Protein AF-A0AAU8BPB1-F1 (afdb_monomer)

Sequence (96 aa):
MRLEHVIEIIEHTDSDLFADAIEQFNAQGIVTDGQLPFLDVVYQSAPEALCQRLASAGFKGRPQVTSGILFNGFVIYNAEMFDEERALHFAAEEIK

Secondary structure (DSSP, 8-state):
--HHHHHHHHHHS-HHHHHHHHHHHHHHSEEETTT-GGGHHHHHH-HHHHHHHHHHHT--S-EEEEEETTTTEEEEEETTT--HHHHHHHHHHHT-

Radius of gyration: 12.48 Å; Cα contacts (8 Å, |Δi|>4): 107; chains: 1; bounding box: 34×22×29 Å

Organism: NCBI:txid3016528

Foldseek 3Di:
DDPVVLVVVVVVPPPPLLVVQLVCCQVPQKDWCVSVVSCQVVLVPPQPVVQVVSCVVRRPAGWGKDAAPLPRTIMTGHPVVDDPVRRNVVVNVVVD

Solvent-accessible surface area (backbone atoms only — not comparable to full-atom values): 5581 Å² total; per-residue (Å²): 136,60,71,71,62,61,52,55,47,58,80,72,52,58,66,63,48,56,48,51,48,33,51,44,27,61,73,71,35,45,44,48,37,88,64,44,65,89,40,57,68,45,60,76,73,39,44,70,64,47,32,55,46,42,47,75,73,60,37,64,83,43,57,39,72,50,71,36,85,89,70,75,48,43,35,43,30,17,59,83,81,39,54,71,72,56,44,47,51,52,55,58,60,76,75,109

Mean predicted aligned error: 7.7 Å

Nearest PDB structures (foldseek):
  7kld-assembly1_B  TM=2.922E-01  e=5.167E-01  Staphylococcus aureus
  7kld-assembly1_A-2  TM=2.958E-01  e=7.230E-01  Staphylococcus aureus
  7jvs-assembly1_D  TM=2.717E-01  e=2.423E+00  Staphylococcus aureus
  7bzg-assembly3_J  TM=3.224E-01  e=8.119E+00  Bacillus subtilis subsp. subtilis str. 168

Structure (mmCIF, N/CA/C/O backbone):
data_AF-A0AAU8BPB1-F1
#
_entry.id   AF-A0AAU8BPB1-F1
#
loop_
_atom_site.group_PDB
_atom_site.id
_atom_site.type_symbol
_atom_site.label_atom_id
_atom_site.label_alt_id
_atom_site.label_comp_id
_atom_site.label_asym_id
_atom_site.label_entity_id
_atom_site.label_seq_id
_atom_site.pdbx_PDB_ins_code
_atom_site.Cartn_x
_atom_site.Cartn_y
_atom_site.Cartn_z
_atom_site.occupa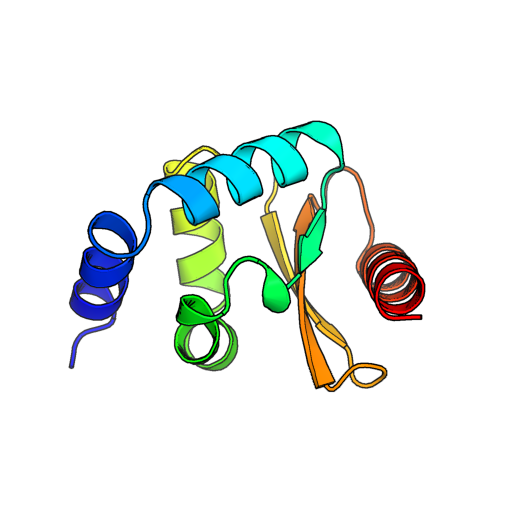ncy
_atom_site.B_iso_or_equiv
_atom_site.auth_seq_id
_atom_site.auth_comp_id
_atom_site.auth_asym_id
_atom_site.auth_atom_id
_atom_site.pdbx_PDB_model_num
ATOM 1 N N . MET A 1 1 ? -24.723 2.386 1.196 1.00 46.22 1 MET A N 1
ATOM 2 C CA . MET A 1 1 ? -23.585 1.667 1.803 1.00 46.22 1 MET A CA 1
ATOM 3 C C . MET A 1 1 ? -22.480 2.695 1.988 1.00 46.22 1 MET A C 1
ATOM 5 O O . MET A 1 1 ? -22.052 3.255 0.989 1.00 46.22 1 MET A O 1
ATOM 9 N N . ARG A 1 2 ? -22.139 3.078 3.226 1.00 48.53 2 ARG A N 1
ATOM 10 C CA . ARG A 1 2 ? -21.074 4.064 3.478 1.00 48.53 2 ARG A CA 1
ATOM 11 C C . ARG A 1 2 ? -19.723 3.361 3.408 1.00 48.53 2 ARG A C 1
ATOM 13 O O . ARG A 1 2 ? -19.598 2.262 3.936 1.00 48.53 2 ARG A O 1
ATOM 20 N N . LEU A 1 3 ? -18.741 4.013 2.791 1.00 52.22 3 LEU A N 1
ATOM 21 C CA . LEU A 1 3 ? -17.355 3.545 2.677 1.00 52.22 3 LEU A CA 1
ATOM 22 C C . LEU A 1 3 ? -16.770 3.111 4.040 1.00 52.22 3 LEU A C 1
ATOM 24 O O . LEU A 1 3 ? -16.009 2.158 4.117 1.00 52.22 3 LEU A O 1
ATOM 28 N N . GLU A 1 4 ? -17.217 3.762 5.118 1.00 47.22 4 GLU A N 1
ATOM 29 C CA . GLU A 1 4 ? -16.877 3.457 6.515 1.00 47.22 4 GLU A CA 1
ATOM 30 C C . GLU A 1 4 ? -17.185 1.998 6.912 1.00 47.22 4 GLU A C 1
ATOM 32 O O . GLU A 1 4 ? -16.374 1.376 7.586 1.00 47.22 4 GLU A O 1
ATOM 37 N N . HIS A 1 5 ? -18.287 1.413 6.424 1.00 47.09 5 HIS A N 1
ATOM 38 C CA . HIS A 1 5 ? -18.646 0.010 6.693 1.00 47.09 5 HIS A CA 1
ATOM 39 C C . HIS A 1 5 ? -17.840 -0.992 5.857 1.00 47.09 5 HIS A C 1
ATOM 41 O O . HIS A 1 5 ? -17.691 -2.136 6.264 1.00 47.09 5 HIS A O 1
ATOM 47 N N . VAL A 1 6 ? -17.331 -0.596 4.685 1.00 52.25 6 VAL A N 1
ATOM 48 C CA . VAL A 1 6 ? -16.445 -1.467 3.888 1.00 52.25 6 VAL A CA 1
ATOM 49 C C . VAL A 1 6 ? -15.071 -1.562 4.555 1.00 52.25 6 VAL A C 1
ATOM 51 O O . VAL A 1 6 ? -14.412 -2.589 4.471 1.00 52.25 6 VAL A O 1
ATOM 54 N N . ILE A 1 7 ? -14.670 -0.517 5.282 1.00 52.16 7 ILE A N 1
ATOM 55 C CA . ILE A 1 7 ? -13.407 -0.486 6.019 1.00 52.16 7 ILE A CA 1
ATOM 56 C C . ILE A 1 7 ? -13.477 -1.322 7.308 1.00 52.16 7 ILE A C 1
ATOM 58 O O . ILE A 1 7 ? -12.501 -1.987 7.630 1.00 52.16 7 ILE A O 1
ATOM 62 N N . GLU A 1 8 ? -14.618 -1.382 8.002 1.00 47.53 8 GLU A N 1
ATOM 63 C CA . GLU A 1 8 ? -14.801 -2.310 9.140 1.00 47.53 8 GLU A CA 1
ATOM 64 C C . GLU A 1 8 ? -14.662 -3.789 8.733 1.00 47.53 8 GLU A C 1
ATOM 66 O O . GLU A 1 8 ? -14.244 -4.621 9.535 1.00 4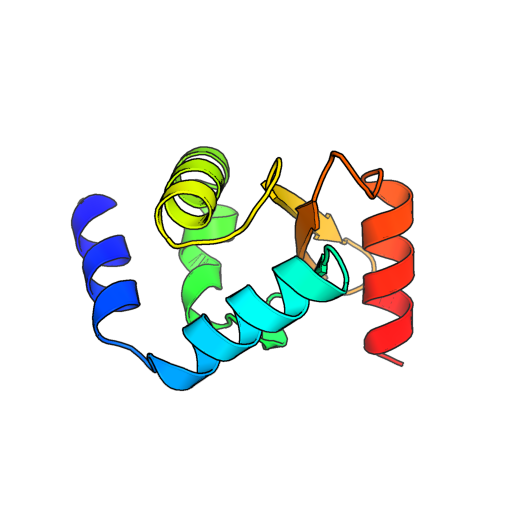7.53 8 GLU A O 1
ATOM 71 N N . ILE A 1 9 ? -14.949 -4.127 7.470 1.00 52.41 9 ILE A N 1
ATOM 72 C CA . ILE A 1 9 ? -14.732 -5.482 6.942 1.00 52.41 9 ILE A CA 1
ATOM 73 C C . ILE A 1 9 ? -13.228 -5.803 6.861 1.00 52.41 9 ILE A C 1
ATOM 75 O O . ILE A 1 9 ? -12.857 -6.957 7.058 1.00 52.41 9 ILE A O 1
ATOM 79 N N . ILE A 1 10 ? -12.356 -4.805 6.661 1.00 53.66 10 ILE A N 1
ATOM 80 C CA . ILE A 1 10 ? -10.891 -4.984 6.649 1.00 53.66 10 ILE A CA 1
ATOM 81 C C . ILE A 1 10 ? -10.379 -5.380 8.042 1.00 53.66 10 ILE A C 1
ATOM 83 O O . ILE A 1 10 ? -9.496 -6.220 8.148 1.00 53.66 10 ILE A O 1
ATOM 87 N N . GLU A 1 11 ? -10.964 -4.841 9.117 1.00 50.84 11 GLU A N 1
ATOM 88 C CA . GLU A 1 11 ? -10.572 -5.185 10.497 1.00 50.84 11 GLU A CA 1
ATOM 89 C C . GLU A 1 11 ? -11.014 -6.602 10.920 1.00 50.84 11 GLU A C 1
ATOM 91 O O . GLU A 1 11 ? -10.527 -7.128 11.920 1.00 50.84 11 GLU A O 1
ATOM 96 N N . HIS A 1 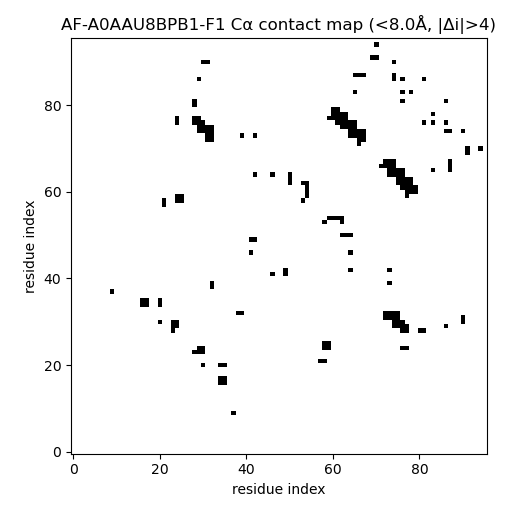12 ? -11.903 -7.248 10.155 1.00 51.19 12 HIS A N 1
ATOM 97 C CA . HIS A 1 12 ? -12.455 -8.571 10.471 1.00 51.19 12 HIS A CA 1
ATOM 98 C C . HIS A 1 12 ? -12.157 -9.670 9.444 1.00 51.19 12 HIS A C 1
ATOM 100 O O . HIS A 1 12 ? -12.483 -10.831 9.701 1.00 51.19 12 HIS A O 1
ATOM 106 N N . THR A 1 13 ? -11.546 -9.339 8.306 1.00 53.16 13 THR A N 1
ATOM 107 C CA . THR A 1 13 ? -11.268 -10.299 7.230 1.00 53.16 13 THR A CA 1
ATOM 108 C C . THR A 1 13 ? -9.766 -10.534 7.148 1.00 53.16 13 THR A C 1
ATOM 110 O O . THR A 1 13 ? -9.025 -9.636 6.770 1.00 53.16 13 THR A O 1
ATOM 113 N N . ASP A 1 14 ? -9.338 -11.737 7.539 1.00 58.88 14 ASP A N 1
ATOM 114 C CA . ASP A 1 14 ? -7.962 -12.241 7.430 1.00 58.88 14 ASP A CA 1
ATOM 115 C C . ASP A 1 14 ? -6.877 -11.284 7.958 1.00 58.88 14 ASP A C 1
ATOM 117 O O . ASP A 1 14 ? -6.036 -10.752 7.231 1.00 58.88 14 ASP A O 1
ATOM 121 N N . SER A 1 15 ? -6.880 -11.103 9.282 1.00 63.06 15 SER A N 1
ATOM 122 C CA . SER A 1 15 ? -5.877 -10.310 10.004 1.00 63.06 15 SER A CA 1
ATOM 123 C C . SER A 1 15 ? -4.433 -10.753 9.720 1.00 63.06 15 SER A C 1
ATOM 125 O O . SER A 1 15 ? -3.526 -9.935 9.860 1.00 63.06 15 SER A O 1
ATOM 127 N N . ASP A 1 16 ? -4.220 -12.009 9.318 1.00 72.44 16 ASP A N 1
ATOM 128 C CA . ASP A 1 16 ? -2.910 -12.552 8.953 1.00 72.44 16 ASP A CA 1
ATOM 129 C C . ASP A 1 16 ? -2.431 -12.049 7.581 1.00 72.44 16 ASP A C 1
ATOM 131 O O . ASP A 1 16 ? -1.306 -11.570 7.478 1.00 72.44 16 ASP A O 1
ATOM 135 N N . LEU A 1 17 ? -3.283 -12.061 6.545 1.00 75.81 17 LEU A N 1
ATOM 136 C CA . LEU A 1 17 ? -2.925 -11.542 5.212 1.00 75.81 17 LEU A CA 1
ATOM 137 C C . LEU A 1 17 ? -2.660 -10.037 5.247 1.00 75.81 17 LEU A C 1
ATOM 139 O O . LEU A 1 17 ? -1.740 -9.538 4.602 1.00 75.81 17 LEU A O 1
ATOM 143 N N . PHE A 1 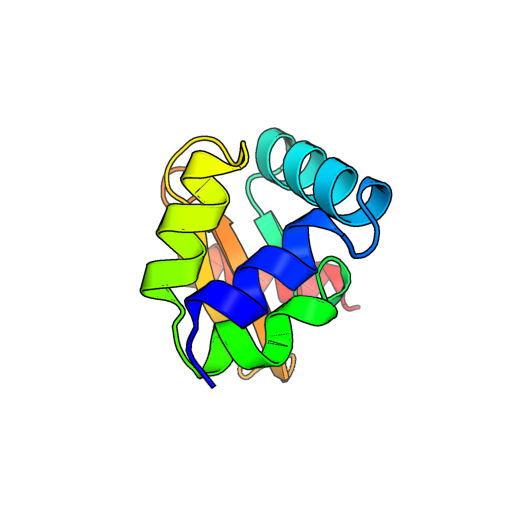18 ? -3.461 -9.304 6.019 1.00 78.19 18 PHE A N 1
ATOM 144 C CA . PHE A 1 18 ? -3.275 -7.867 6.156 1.00 78.19 18 PHE A CA 1
ATOM 145 C C . PHE A 1 18 ? -1.994 -7.524 6.932 1.00 78.19 18 PHE A C 1
ATOM 147 O O . PHE A 1 18 ? -1.288 -6.586 6.559 1.00 78.19 18 PHE A O 1
ATOM 154 N N . ALA A 1 19 ? -1.662 -8.292 7.975 1.00 82.44 19 ALA A N 1
ATOM 155 C CA . ALA A 1 19 ? -0.402 -8.139 8.699 1.00 82.44 19 ALA A CA 1
ATOM 156 C C . ALA A 1 19 ? 0.812 -8.467 7.814 1.00 82.44 19 ALA A C 1
ATOM 158 O O . ALA A 1 19 ? 1.764 -7.687 7.790 1.00 82.44 19 ALA A O 1
ATOM 159 N N . ASP A 1 20 ? 0.745 -9.550 7.036 1.00 84.12 20 ASP A N 1
ATOM 160 C CA . ASP A 1 20 ? 1.803 -9.949 6.099 1.00 84.12 20 ASP A CA 1
ATOM 161 C C . ASP A 1 20 ? 2.026 -8.872 5.023 1.00 84.12 20 ASP A C 1
ATOM 163 O O . ASP A 1 20 ? 3.155 -8.434 4.799 1.00 84.12 20 ASP A O 1
ATOM 167 N N . ALA A 1 21 ? 0.942 -8.314 4.470 1.00 85.81 21 ALA A N 1
ATOM 168 C CA . ALA A 1 21 ? 1.009 -7.200 3.526 1.00 85.81 21 ALA A CA 1
ATOM 169 C C . ALA A 1 21 ? 1.639 -5.934 4.141 1.00 85.81 21 ALA A C 1
ATOM 171 O O . ALA A 1 21 ? 2.387 -5.227 3.462 1.00 85.81 21 ALA A O 1
ATOM 172 N N . ILE A 1 22 ? 1.377 -5.640 5.424 1.00 87.56 22 ILE A N 1
ATOM 173 C CA . ILE A 1 22 ? 2.034 -4.536 6.147 1.00 87.56 22 ILE A CA 1
ATOM 174 C C . ILE A 1 22 ? 3.536 -4.802 6.283 1.00 87.56 22 ILE A C 1
ATOM 176 O O . ILE A 1 22 ? 4.342 -3.893 6.058 1.00 87.56 22 ILE A O 1
ATOM 180 N N . GLU A 1 23 ? 3.932 -6.012 6.680 1.00 88.19 23 GLU A N 1
ATOM 181 C CA . GLU A 1 23 ? 5.343 -6.377 6.831 1.00 88.19 23 GLU A CA 1
ATOM 182 C C . GLU A 1 23 ? 6.077 -6.330 5.491 1.00 88.19 23 GLU A C 1
ATOM 184 O O . GLU A 1 23 ? 7.132 -5.694 5.398 1.00 88.19 23 GLU A O 1
ATOM 189 N N . GLN A 1 24 ? 5.492 -6.902 4.437 1.00 87.94 24 GLN A N 1
ATOM 190 C CA . GLN A 1 24 ? 6.053 -6.872 3.091 1.00 87.94 24 GLN A CA 1
ATOM 191 C C . GLN A 1 24 ? 6.159 -5.447 2.559 1.00 87.94 24 GLN A C 1
ATOM 193 O O . GLN A 1 24 ? 7.225 -5.055 2.083 1.00 87.94 24 GLN A O 1
ATOM 198 N N . PHE A 1 25 ? 5.114 -4.633 2.704 1.00 90.38 25 PHE A N 1
ATOM 199 C CA . PHE A 1 25 ? 5.174 -3.235 2.296 1.00 90.38 25 PHE A CA 1
ATOM 200 C C . PHE A 1 25 ? 6.243 -2.462 3.073 1.00 90.38 25 PHE A C 1
ATOM 202 O O . PHE A 1 25 ? 6.982 -1.671 2.495 1.00 90.38 25 PHE A O 1
ATOM 209 N N . ASN A 1 26 ? 6.377 -2.695 4.377 1.00 88.94 26 ASN A N 1
ATOM 210 C CA . ASN A 1 26 ? 7.392 -2.023 5.186 1.00 88.94 26 ASN A CA 1
ATOM 211 C C . ASN A 1 26 ? 8.821 -2.498 4.874 1.00 88.94 26 ASN A C 1
ATOM 213 O O . ASN A 1 26 ? 9.767 -1.739 5.092 1.00 88.94 26 ASN A O 1
ATOM 217 N N . ALA A 1 27 ? 8.987 -3.729 4.387 1.00 88.88 27 ALA A N 1
ATOM 218 C CA . ALA A 1 27 ? 10.281 -4.297 4.021 1.00 88.88 27 ALA A CA 1
ATOM 219 C C . ALA A 1 27 ? 10.699 -3.954 2.582 1.00 88.88 27 ALA A C 1
ATOM 221 O O . ALA A 1 27 ? 11.854 -3.601 2.342 1.00 88.88 27 ALA A O 1
ATOM 222 N N . GLN A 1 28 ? 9.772 -4.069 1.631 1.00 88.19 28 GLN A N 1
ATOM 223 C CA . GLN A 1 28 ? 10.022 -3.962 0.191 1.00 88.19 28 GLN A CA 1
ATOM 224 C C . GLN A 1 28 ? 9.505 -2.658 -0.418 1.00 88.19 28 GLN A C 1
ATOM 226 O O . GLN A 1 28 ? 9.932 -2.297 -1.508 1.00 88.19 28 GLN A O 1
ATOM 231 N N . GLY A 1 29 ? 8.604 -1.945 0.261 1.00 88.50 29 GLY A N 1
ATOM 232 C CA . GLY A 1 29 ? 7.993 -0.704 -0.221 1.00 88.50 29 GLY A CA 1
ATOM 233 C C . GLY A 1 29 ? 6.894 -0.898 -1.266 1.00 88.50 29 GLY A C 1
ATOM 234 O O . GLY A 1 29 ? 6.474 0.093 -1.862 1.00 88.50 29 GLY A O 1
ATOM 235 N N . ILE A 1 30 ? 6.439 -2.130 -1.518 1.00 88.62 30 ILE A N 1
ATOM 236 C CA . ILE A 1 30 ? 5.442 -2.444 -2.546 1.00 88.62 30 ILE A CA 1
ATOM 237 C C . ILE A 1 30 ? 4.599 -3.668 -2.170 1.00 88.62 30 ILE A C 1
ATOM 239 O O . ILE A 1 30 ? 5.086 -4.583 -1.510 1.00 88.62 30 ILE A O 1
ATOM 243 N N . VAL A 1 31 ? 3.331 -3.661 -2.580 1.00 88.94 31 VAL A N 1
ATOM 244 C CA . VAL A 1 31 ? 2.384 -4.773 -2.451 1.00 88.94 31 VAL A CA 1
ATOM 245 C C . VAL A 1 31 ? 1.402 -4.753 -3.626 1.00 88.94 31 VAL A C 1
ATOM 247 O O . VAL A 1 31 ? 1.066 -3.685 -4.144 1.00 88.94 31 VAL A O 1
ATOM 250 N N . THR A 1 32 ? 0.921 -5.920 -4.046 1.00 86.00 32 THR A N 1
ATOM 251 C CA . THR A 1 32 ? -0.042 -6.068 -5.150 1.00 86.00 32 THR A CA 1
ATOM 252 C C . THR A 1 32 ? -1.434 -6.439 -4.634 1.00 86.00 32 THR A C 1
ATOM 254 O O . THR A 1 32 ? -1.586 -6.926 -3.510 1.00 86.00 32 THR A O 1
ATOM 257 N N . ASP A 1 33 ? -2.468 -6.238 -5.455 1.00 79.56 33 ASP A N 1
ATOM 258 C CA . ASP A 1 33 ? -3.850 -6.607 -5.122 1.00 79.56 33 ASP A CA 1
ATOM 259 C C . ASP A 1 33 ? -4.026 -8.106 -4.836 1.00 79.56 33 ASP A C 1
ATOM 261 O O . ASP A 1 33 ? -4.914 -8.476 -4.075 1.00 79.56 33 ASP A O 1
ATOM 265 N N . GLY A 1 34 ? -3.132 -8.964 -5.339 1.00 76.75 34 GLY A N 1
ATOM 266 C CA . GLY A 1 34 ? -3.134 -10.395 -5.031 1.00 76.75 34 GLY A CA 1
ATOM 267 C C . GLY A 1 34 ? -2.934 -10.707 -3.544 1.00 76.75 34 GLY A C 1
ATOM 268 O O . GLY A 1 34 ? -3.429 -11.726 -3.065 1.00 76.75 34 GLY A O 1
ATOM 269 N N . GLN A 1 35 ? -2.262 -9.826 -2.798 1.00 76.56 35 GLN A N 1
ATOM 270 C CA . GLN A 1 35 ? -2.113 -9.955 -1.343 1.00 76.56 35 GLN A CA 1
ATOM 271 C C . GLN A 1 35 ? -3.270 -9.329 -0.564 1.00 76.56 35 GLN A C 1
ATOM 273 O O . GLN A 1 35 ? -3.514 -9.677 0.589 1.00 76.56 35 GLN A O 1
ATOM 278 N N . LEU A 1 36 ? -4.011 -8.423 -1.203 1.00 79.06 36 LEU A N 1
ATOM 279 C CA . LEU A 1 36 ? -5.136 -7.703 -0.617 1.00 79.06 36 LEU A CA 1
ATOM 280 C C . LEU A 1 36 ? -6.377 -7.785 -1.527 1.00 79.06 36 LEU A C 1
ATOM 282 O O . LEU A 1 36 ? -6.960 -6.754 -1.878 1.00 79.06 36 LEU A O 1
ATOM 286 N N . PRO A 1 37 ? -6.837 -9.000 -1.895 1.00 75.31 37 PRO A N 1
ATOM 287 C CA . PRO A 1 37 ? -7.882 -9.174 -2.909 1.00 75.31 37 PRO A CA 1
ATOM 288 C C . PRO A 1 37 ? -9.243 -8.628 -2.455 1.00 75.31 37 PRO A C 1
ATOM 290 O O . PRO A 1 37 ? -10.119 -8.331 -3.264 1.00 75.31 37 PRO A O 1
ATOM 293 N N . PHE A 1 38 ? -9.430 -8.450 -1.146 1.00 73.94 38 PHE A N 1
ATOM 294 C CA . PHE A 1 38 ? -10.632 -7.867 -0.550 1.00 73.94 38 PHE A CA 1
ATOM 295 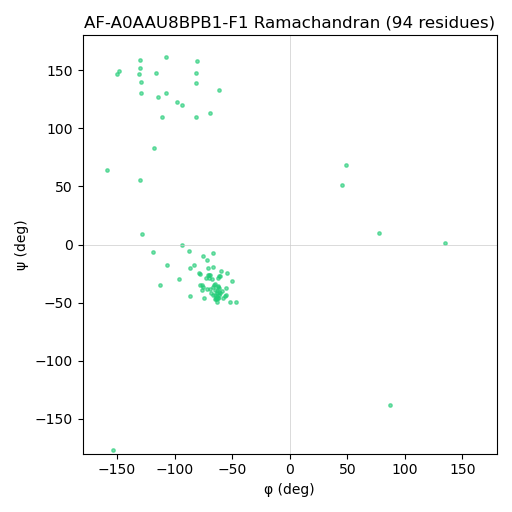C C . PHE A 1 38 ? -10.723 -6.339 -0.710 1.00 73.94 38 PHE A C 1
ATOM 297 O O . PHE A 1 38 ? -11.773 -5.760 -0.426 1.00 7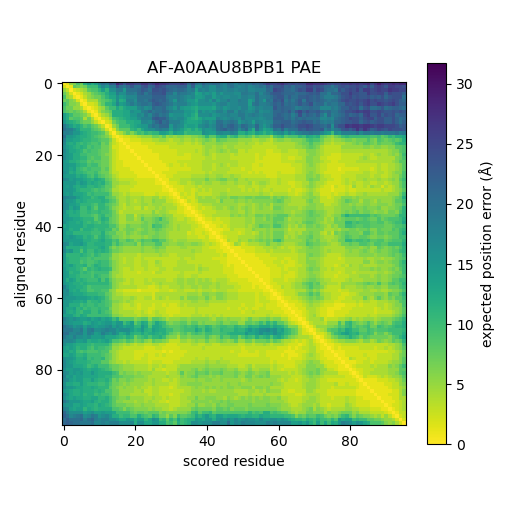3.94 38 PHE A O 1
ATOM 304 N N . LEU A 1 39 ? -9.657 -5.677 -1.177 1.00 76.25 39 LEU A N 1
ATOM 305 C CA . LEU A 1 39 ? -9.625 -4.230 -1.403 1.00 76.25 39 LEU A CA 1
ATOM 306 C C . LEU A 1 39 ? -9.978 -3.819 -2.839 1.00 76.25 39 LEU A C 1
ATOM 308 O O . LEU A 1 39 ? -10.062 -2.619 -3.084 1.00 76.25 39 LEU A O 1
ATOM 312 N N . ASP A 1 40 ? -10.269 -4.756 -3.754 1.00 73.56 40 ASP A N 1
ATOM 313 C CA . ASP A 1 40 ? -10.584 -4.480 -5.174 1.00 73.56 40 ASP A CA 1
ATOM 314 C C . ASP A 1 40 ? -11.605 -3.343 -5.369 1.00 73.56 40 ASP A C 1
ATOM 316 O O . ASP A 1 40 ? -11.359 -2.350 -6.060 1.00 73.56 40 ASP A O 1
ATOM 320 N N . VAL A 1 41 ? -12.725 -3.420 -4.646 1.00 71.56 41 VAL A N 1
ATOM 321 C CA . VAL A 1 41 ? -13.790 -2.405 -4.702 1.00 71.56 41 VAL A CA 1
ATOM 322 C C . VAL A 1 41 ? -13.317 -1.047 -4.168 1.00 71.56 41 VAL A C 1
ATOM 324 O O . VAL A 1 41 ? -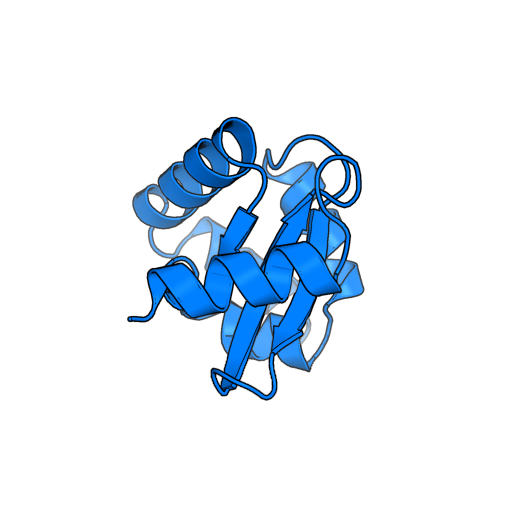13.750 0.004 -4.654 1.00 71.56 41 VAL A O 1
ATOM 327 N N . VAL A 1 42 ? -12.431 -1.047 -3.169 1.00 75.50 42 VAL A N 1
ATOM 328 C CA . VAL A 1 42 ? -11.901 0.170 -2.539 1.00 75.50 42 VAL A CA 1
ATOM 329 C C . VAL A 1 42 ? -10.852 0.827 -3.434 1.00 75.50 42 VAL A C 1
ATOM 331 O O . VAL A 1 42 ? -10.875 2.052 -3.569 1.00 75.50 42 VAL A O 1
ATOM 334 N N . TYR A 1 43 ? -10.005 0.038 -4.105 1.00 77.44 43 TYR A N 1
ATOM 335 C CA . TYR A 1 43 ? -9.048 0.537 -5.095 1.00 77.44 43 TYR A CA 1
ATOM 336 C C . TYR A 1 43 ? -9.749 1.321 -6.210 1.00 77.44 43 TYR A C 1
ATOM 338 O O . TYR A 1 43 ? -9.316 2.418 -6.561 1.00 77.44 43 TYR A O 1
ATOM 346 N N . GLN A 1 44 ? -10.871 0.798 -6.714 1.00 74.94 44 GLN A N 1
ATOM 347 C CA . GLN A 1 44 ? -11.641 1.431 -7.791 1.00 74.94 44 GLN A CA 1
ATOM 348 C C . GLN A 1 44 ? -12.453 2.644 -7.325 1.00 74.94 44 GLN A C 1
ATOM 350 O O . GLN A 1 44 ? -12.611 3.613 -8.067 1.00 74.94 44 GLN A O 1
ATOM 355 N N . SER A 1 45 ? -13.006 2.586 -6.110 1.00 76.69 45 SER A N 1
ATOM 356 C CA . SER A 1 45 ? -14.000 3.570 -5.660 1.00 76.69 45 SER A CA 1
ATOM 357 C C . SER A 1 45 ? -13.411 4.718 -4.842 1.00 76.69 45 SER A C 1
ATOM 359 O O . SER A 1 45 ? -13.997 5.800 -4.820 1.00 76.69 45 SER A O 1
ATOM 361 N N . ALA A 1 46 ? -12.310 4.492 -4.116 1.00 78.06 46 ALA A N 1
ATOM 362 C CA . ALA A 1 46 ? -11.777 5.459 -3.154 1.00 78.06 46 ALA A CA 1
ATOM 363 C C . ALA A 1 46 ? -10.279 5.242 -2.823 1.00 78.06 46 ALA A C 1
ATOM 365 O O . ALA A 1 46 ? -9.932 4.990 -1.662 1.00 78.06 46 ALA A O 1
ATOM 366 N N . PRO A 1 47 ? -9.370 5.393 -3.804 1.00 79.75 47 PRO A N 1
ATOM 367 C CA . PRO A 1 47 ? -7.936 5.168 -3.604 1.00 79.75 47 PRO A CA 1
ATOM 368 C C . PRO A 1 47 ? -7.310 6.122 -2.572 1.00 79.75 47 PRO A C 1
ATOM 370 O O . PRO A 1 47 ? -6.470 5.711 -1.777 1.00 79.75 47 PRO A O 1
ATOM 373 N N . GLU A 1 48 ? -7.748 7.383 -2.504 1.00 81.00 48 GLU A N 1
ATOM 374 C CA . GLU A 1 48 ? -7.219 8.350 -1.527 1.00 81.00 48 GLU A CA 1
ATOM 375 C C . GLU A 1 48 ? -7.573 7.981 -0.078 1.00 81.00 48 GLU A C 1
ATOM 377 O O . GLU A 1 48 ? -6.721 8.040 0.813 1.00 81.00 48 GLU A O 1
ATOM 382 N N . ALA A 1 49 ? -8.821 7.562 0.158 1.00 79.75 49 ALA A N 1
ATOM 383 C CA . ALA A 1 49 ? -9.272 7.117 1.476 1.00 79.75 49 ALA A CA 1
ATOM 384 C C . ALA A 1 49 ? -8.551 5.832 1.906 1.00 79.75 49 ALA A C 1
ATOM 386 O O . ALA A 1 49 ? -8.225 5.662 3.084 1.00 79.75 49 ALA A O 1
ATOM 387 N N . LEU A 1 50 ? -8.255 4.955 0.942 1.00 83.00 50 LEU A N 1
ATOM 388 C CA . LEU A 1 50 ? -7.464 3.756 1.169 1.00 83.00 50 LEU A CA 1
ATOM 389 C C . LEU A 1 50 ? -6.039 4.099 1.610 1.00 83.00 50 LEU A C 1
ATOM 391 O O . LEU A 1 50 ? -5.604 3.597 2.641 1.00 83.00 50 LEU A O 1
ATOM 395 N N . CYS A 1 51 ? -5.341 5.000 0.913 1.00 85.38 51 CYS A N 1
ATOM 396 C CA . CYS A 1 51 ? -3.988 5.427 1.291 1.00 85.38 51 CYS A CA 1
ATOM 397 C C . CYS A 1 51 ? -3.925 5.966 2.728 1.00 85.38 51 CYS A C 1
ATOM 399 O O . CYS A 1 51 ? -3.021 5.610 3.485 1.00 85.38 51 CYS A O 1
ATOM 401 N N . GLN A 1 52 ? -4.904 6.786 3.131 1.00 83.00 52 GLN A N 1
ATOM 402 C CA . GLN A 1 52 ? -4.982 7.286 4.507 1.00 83.00 52 GLN A CA 1
ATOM 403 C C . GLN A 1 52 ? -5.182 6.157 5.521 1.00 83.00 52 GLN A C 1
ATOM 405 O O . GLN A 1 52 ? -4.539 6.148 6.572 1.00 83.00 52 GLN A O 1
ATOM 410 N N . ARG A 1 53 ? -6.044 5.185 5.207 1.00 81.56 53 ARG A N 1
ATOM 411 C CA . ARG A 1 53 ? -6.275 4.037 6.087 1.00 81.56 53 ARG A CA 1
ATOM 412 C C . ARG A 1 53 ? -5.074 3.111 6.179 1.00 81.56 53 ARG A C 1
ATOM 414 O O . ARG A 1 53 ? -4.747 2.713 7.289 1.00 81.56 53 ARG A O 1
ATOM 421 N N . LEU A 1 54 ? -4.400 2.826 5.069 1.00 84.06 54 LEU A N 1
ATOM 422 C CA . LEU A 1 54 ? -3.167 2.037 5.052 1.00 84.06 54 LEU A CA 1
ATOM 423 C C . LEU A 1 54 ? -2.104 2.690 5.946 1.00 84.06 54 LEU A C 1
ATOM 425 O O . LEU A 1 54 ? -1.519 2.024 6.801 1.00 84.06 54 LEU A O 1
ATOM 429 N N . ALA A 1 55 ? -1.931 4.011 5.833 1.00 84.81 55 ALA A N 1
ATOM 430 C CA . ALA A 1 55 ? -1.017 4.760 6.693 1.00 84.81 55 ALA A CA 1
ATOM 431 C C . ALA A 1 55 ? -1.397 4.667 8.184 1.00 84.81 55 ALA A C 1
ATOM 433 O O . ALA A 1 55 ? -0.528 4.463 9.030 1.00 84.81 55 ALA A O 1
ATOM 434 N N . SER A 1 56 ? -2.689 4.762 8.527 1.00 81.50 56 SER A N 1
ATOM 435 C CA . SER A 1 56 ? -3.159 4.566 9.910 1.00 81.50 56 SER A CA 1
ATOM 436 C C . SER A 1 56 ? -3.065 3.119 10.402 1.00 81.50 56 SER A C 1
ATOM 438 O O . SER A 1 56 ? -2.961 2.907 11.606 1.00 81.50 56 SER A O 1
ATOM 440 N N . ALA A 1 57 ? -3.106 2.139 9.501 1.00 82.19 57 ALA A N 1
ATOM 441 C CA . ALA A 1 57 ? -3.064 0.719 9.831 1.00 82.19 57 ALA A CA 1
ATOM 442 C C . ALA A 1 57 ? -1.650 0.204 10.146 1.00 82.19 57 ALA A C 1
ATOM 444 O O . ALA A 1 57 ? -1.511 -0.777 10.869 1.00 82.19 57 ALA A O 1
ATOM 445 N N . GLY A 1 58 ? -0.605 0.864 9.633 1.00 83.88 58 GLY A N 1
ATOM 446 C CA . GLY A 1 58 ? 0.790 0.479 9.887 1.00 83.88 58 GLY A CA 1
ATOM 447 C C . GLY A 1 58 ? 1.703 0.463 8.660 1.00 83.88 58 GLY A C 1
ATOM 448 O O . GLY A 1 58 ? 2.891 0.157 8.804 1.00 83.88 58 GLY A O 1
ATOM 449 N N . PHE A 1 59 ? 1.193 0.813 7.474 1.00 88.00 59 PHE A N 1
ATOM 450 C CA . PHE A 1 59 ? 2.011 1.019 6.277 1.00 88.00 59 PHE A CA 1
ATOM 451 C C . PHE A 1 59 ? 2.851 2.290 6.463 1.00 88.00 59 PHE A C 1
ATOM 453 O O . PHE A 1 59 ? 2.316 3.398 6.544 1.00 88.00 59 PHE A O 1
ATOM 460 N N . LYS A 1 60 ? 4.173 2.142 6.568 1.00 88.88 60 LYS A N 1
ATOM 461 C CA . LYS A 1 60 ? 5.095 3.253 6.835 1.00 88.88 60 LYS A CA 1
ATOM 462 C C . LYS A 1 60 ? 5.423 4.036 5.566 1.00 88.88 60 LYS A C 1
ATOM 464 O O . LYS A 1 60 ? 5.566 3.475 4.488 1.00 88.88 60 LYS A O 1
ATOM 469 N N . GLY A 1 61 ? 5.642 5.336 5.728 1.00 88.50 61 GLY A N 1
ATOM 470 C CA . GLY A 1 61 ? 6.005 6.234 4.634 1.00 88.50 61 GLY A CA 1
ATOM 471 C C . GLY A 1 61 ? 4.785 6.801 3.919 1.00 88.50 61 GLY A C 1
ATOM 472 O O . GLY A 1 61 ? 3.815 7.192 4.574 1.00 88.50 61 GLY A O 1
ATOM 473 N N . ARG A 1 62 ? 4.825 6.866 2.582 1.00 89.81 62 ARG A N 1
ATOM 474 C CA . ARG A 1 62 ? 3.761 7.466 1.765 1.00 89.81 62 ARG A CA 1
ATOM 475 C C . ARG A 1 62 ? 3.121 6.439 0.824 1.00 89.81 62 ARG A C 1
ATOM 477 O O . ARG A 1 62 ? 3.487 6.397 -0.352 1.00 89.81 62 ARG A O 1
ATOM 484 N N . PRO A 1 63 ? 2.154 5.631 1.298 1.00 90.12 63 PRO A N 1
ATOM 485 C CA . PRO A 1 63 ? 1.437 4.706 0.431 1.00 90.12 63 PRO A CA 1
ATOM 486 C C . PRO A 1 63 ? 0.678 5.465 -0.665 1.00 90.12 63 PRO A C 1
ATOM 488 O O . PRO A 1 63 ? -0.001 6.469 -0.415 1.00 90.12 63 PRO A O 1
ATOM 491 N N . GLN A 1 64 ? 0.823 4.986 -1.892 1.00 90.62 64 GLN A N 1
ATOM 492 C CA . GLN A 1 64 ? 0.096 5.408 -3.082 1.00 90.62 64 GLN A CA 1
ATOM 493 C C . GLN A 1 64 ? -0.439 4.167 -3.787 1.00 90.62 64 GLN A C 1
ATOM 495 O O . GLN A 1 64 ? 0.194 3.114 -3.761 1.00 90.62 64 GLN A O 1
ATOM 500 N N . VAL A 1 65 ? -1.604 4.303 -4.410 1.00 88.62 65 VAL A N 1
ATOM 501 C CA . VAL A 1 65 ? -2.229 3.247 -5.205 1.00 88.62 65 VAL A CA 1
ATOM 502 C C . VAL A 1 65 ? -2.106 3.628 -6.670 1.00 88.62 65 VAL A C 1
ATOM 504 O O . VAL A 1 65 ? -2.477 4.739 -7.044 1.00 88.62 65 VAL A O 1
ATOM 507 N N . THR A 1 66 ? -1.640 2.700 -7.496 1.00 88.19 66 THR A N 1
ATOM 508 C CA . THR A 1 66 ? -1.696 2.817 -8.955 1.00 88.19 66 THR A CA 1
ATOM 509 C C . THR A 1 66 ? -2.283 1.552 -9.573 1.00 88.19 66 THR A C 1
ATOM 511 O O . THR A 1 66 ? -2.307 0.492 -8.946 1.00 88.19 66 THR A O 1
ATOM 514 N N . SER A 1 67 ? -2.788 1.666 -10.797 1.00 85.00 67 SER A N 1
ATOM 515 C CA . SER A 1 67 ? -3.341 0.554 -11.566 1.00 85.00 67 SER A CA 1
ATOM 516 C C . SER A 1 67 ? -2.481 0.302 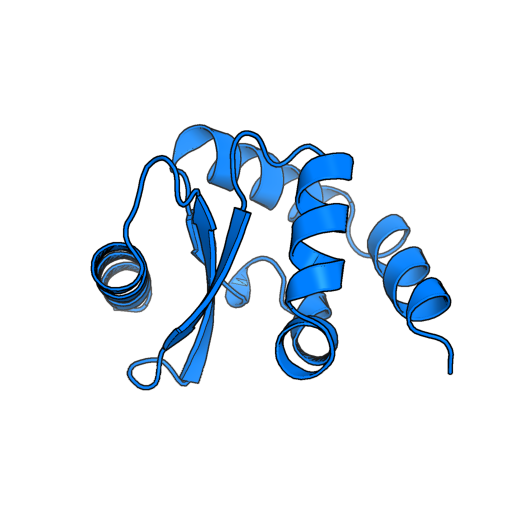-12.796 1.00 85.00 67 SER A C 1
ATOM 518 O O . SER A 1 67 ? -2.248 1.215 -13.592 1.00 85.00 67 SER A O 1
ATOM 520 N N . GLY A 1 68 ? -2.045 -0.939 -12.985 1.00 75.31 68 GLY A N 1
ATOM 521 C CA . GLY A 1 68 ? -1.249 -1.324 -14.144 1.00 75.31 68 GLY A CA 1
ATOM 522 C C . GLY A 1 68 ? -2.109 -1.866 -15.275 1.00 75.31 68 GLY A C 1
ATOM 523 O O . GLY A 1 68 ? -2.724 -2.919 -15.137 1.00 75.31 68 GLY A O 1
ATOM 524 N N . ILE A 1 69 ? -2.075 -1.217 -16.444 1.00 66.56 69 ILE A N 1
ATOM 525 C CA . ILE A 1 69 ? -2.725 -1.737 -17.666 1.00 66.56 69 ILE A CA 1
ATOM 526 C C . ILE A 1 69 ? -2.100 -3.086 -18.085 1.00 66.56 69 ILE A C 1
ATOM 528 O O . ILE A 1 69 ? -2.766 -3.929 -18.677 1.00 66.56 69 ILE A O 1
ATOM 532 N N . LEU A 1 70 ? -0.821 -3.302 -17.753 1.00 65.88 70 LEU A N 1
ATOM 533 C CA . LEU A 1 70 ? -0.045 -4.487 -18.133 1.00 65.88 70 LEU A CA 1
ATOM 534 C C . LEU A 1 70 ? -0.475 -5.776 -17.417 1.00 65.88 70 LEU A C 1
ATOM 536 O O . LEU A 1 70 ? -0.309 -6.849 -17.990 1.00 65.88 70 LEU A O 1
ATOM 540 N N . PHE A 1 71 ? -1.017 -5.687 -16.199 1.00 68.19 71 PHE A N 1
ATOM 541 C CA . PHE A 1 71 ? -1.403 -6.855 -15.394 1.00 68.19 71 PHE A CA 1
ATOM 542 C C . PHE A 1 71 ? -2.843 -6.794 -14.861 1.00 68.19 71 PHE A C 1
ATOM 544 O O . PHE A 1 71 ? -3.241 -7.660 -14.093 1.00 68.19 71 PHE A O 1
ATOM 551 N N . ASN A 1 72 ? -3.642 -5.821 -15.319 1.00 70.06 72 ASN A N 1
ATOM 552 C CA . 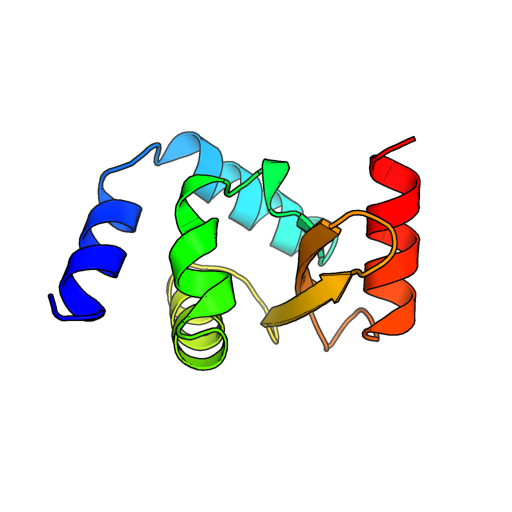ASN A 1 72 ? -5.058 -5.653 -14.976 1.00 70.06 72 ASN A CA 1
ATOM 553 C C . ASN A 1 72 ? -5.335 -5.805 -13.467 1.00 70.06 72 ASN A C 1
ATOM 555 O O . ASN A 1 72 ? -6.207 -6.576 -13.066 1.00 70.06 72 ASN A O 1
ATOM 559 N N . GLY A 1 73 ? -4.566 -5.071 -12.662 1.00 81.50 73 GLY A N 1
ATOM 560 C CA . GLY A 1 73 ? -4.603 -5.110 -11.202 1.00 81.50 73 GLY A CA 1
ATOM 561 C C . GLY A 1 73 ? -4.145 -3.795 -10.571 1.00 81.50 73 GLY A C 1
ATOM 562 O O . GLY A 1 73 ? -3.837 -2.818 -11.272 1.00 81.50 73 GLY A O 1
ATOM 563 N N . PHE A 1 74 ? -4.090 -3.780 -9.241 1.00 85.81 74 PHE A N 1
ATOM 564 C CA . PHE A 1 74 ? -3.703 -2.627 -8.431 1.00 85.81 74 PHE A CA 1
ATOM 565 C C . PHE A 1 74 ? -2.421 -2.897 -7.651 1.00 85.81 74 PHE A C 1
ATOM 567 O O . PHE A 1 74 ? -2.133 -4.009 -7.215 1.00 85.81 74 PHE A O 1
ATOM 574 N N . VAL A 1 75 ? -1.646 -1.839 -7.455 1.00 88.19 75 VAL A N 1
ATOM 575 C CA . VAL A 1 75 ? -0.393 -1.868 -6.705 1.00 88.19 75 VAL A CA 1
ATOM 576 C C . VAL A 1 75 ? -0.417 -0.759 -5.679 1.00 88.19 75 VAL A C 1
ATOM 578 O O . VAL A 1 75 ? -0.687 0.397 -6.012 1.00 88.19 75 VAL A O 1
ATOM 581 N N . ILE A 1 76 ? -0.092 -1.111 -4.440 1.00 89.50 76 ILE A N 1
ATOM 582 C CA . ILE A 1 76 ? 0.222 -0.150 -3.391 1.00 89.50 76 ILE A CA 1
ATOM 583 C C . ILE A 1 76 ? 1.739 -0.055 -3.314 1.00 89.50 76 ILE A C 1
ATOM 585 O O . ILE A 1 76 ? 2.417 -1.047 -3.067 1.00 89.50 76 ILE A O 1
ATOM 589 N N . TYR A 1 77 ? 2.281 1.141 -3.483 1.00 91.44 77 TYR A N 1
ATOM 590 C CA . TYR A 1 77 ? 3.714 1.388 -3.380 1.00 91.44 77 TYR A CA 1
ATOM 591 C C . TYR A 1 77 ? 3.999 2.570 -2.461 1.00 91.44 77 TYR A C 1
ATOM 593 O O . TYR A 1 77 ? 3.178 3.473 -2.290 1.00 91.44 77 TYR A O 1
ATOM 601 N N . ASN A 1 78 ? 5.169 2.555 -1.836 1.00 92.56 78 ASN A N 1
ATOM 602 C CA . ASN A 1 78 ? 5.655 3.678 -1.062 1.00 92.56 78 ASN A CA 1
ATOM 603 C C . ASN A 1 78 ? 6.269 4.704 -2.018 1.00 92.56 78 ASN A C 1
ATOM 605 O O . ASN A 1 78 ? 7.356 4.487 -2.554 1.00 92.56 78 ASN A O 1
ATOM 609 N N . ALA A 1 79 ? 5.604 5.845 -2.186 1.00 90.38 79 ALA A N 1
ATOM 610 C CA . ALA A 1 79 ? 6.065 6.937 -3.040 1.00 90.38 79 ALA A CA 1
ATOM 611 C C . ALA A 1 79 ? 7.344 7.632 -2.545 1.00 90.38 79 ALA A C 1
ATOM 613 O O . ALA A 1 79 ? 7.894 8.478 -3.243 1.00 90.38 79 ALA A O 1
ATOM 614 N N . GLU A 1 80 ? 7.829 7.303 -1.345 1.00 90.06 80 GLU A N 1
ATOM 615 C CA . GLU A 1 80 ? 9.155 7.730 -0.879 1.00 90.06 80 GLU A CA 1
ATOM 616 C C . GLU A 1 80 ? 10.283 6.812 -1.379 1.00 90.06 80 GLU A C 1
ATOM 618 O O . GLU A 1 80 ? 11.448 7.203 -1.345 1.00 90.06 80 GLU A O 1
ATOM 623 N N . MET A 1 81 ? 9.952 5.598 -1.834 1.00 87.12 81 MET A N 1
ATOM 624 C CA . MET A 1 81 ? 10.910 4.581 -2.293 1.00 87.12 81 MET A CA 1
ATOM 625 C C . MET A 1 81 ? 10.811 4.293 -3.796 1.00 87.12 81 MET A C 1
ATOM 627 O O . MET A 1 81 ? 11.832 4.031 -4.438 1.00 87.12 81 MET A O 1
ATOM 631 N N . PHE A 1 82 ? 9.601 4.341 -4.354 1.00 86.50 82 PHE A N 1
ATOM 632 C CA . PHE A 1 82 ? 9.316 4.016 -5.748 1.00 86.50 82 PHE A CA 1
ATOM 633 C C . PHE A 1 82 ? 8.507 5.120 -6.417 1.00 86.50 82 PHE A C 1
ATOM 635 O O . PHE A 1 82 ? 7.554 5.648 -5.850 1.00 86.50 82 PHE A O 1
ATOM 642 N N . ASP A 1 83 ? 8.852 5.405 -7.667 1.00 88.38 83 ASP A N 1
ATOM 643 C CA . ASP A 1 83 ? 7.979 6.114 -8.595 1.00 88.38 83 ASP A CA 1
ATOM 644 C C . ASP A 1 83 ? 6.957 5.143 -9.202 1.00 88.38 83 ASP A C 1
ATOM 646 O O . ASP A 1 83 ? 7.203 3.936 -9.270 1.00 88.38 83 ASP A O 1
ATOM 650 N N . GLU A 1 84 ? 5.841 5.674 -9.702 1.00 86.69 84 GLU A N 1
ATOM 651 C CA . GLU A 1 84 ? 4.747 4.885 -10.286 1.00 86.69 84 GLU A CA 1
ATOM 652 C C . GLU A 1 84 ? 5.235 3.892 -11.359 1.00 86.69 84 GLU A C 1
ATOM 654 O O . GLU A 1 84 ? 4.954 2.699 -11.268 1.00 86.69 84 GLU A O 1
ATOM 659 N N . GLU A 1 85 ? 6.039 4.346 -12.329 1.00 85.50 85 GLU A N 1
ATOM 660 C CA . GLU A 1 85 ? 6.592 3.478 -13.384 1.00 85.50 85 GLU A CA 1
ATOM 661 C C . GLU A 1 85 ? 7.440 2.332 -12.822 1.00 85.50 85 GLU A C 1
ATOM 663 O O . GLU A 1 85 ? 7.363 1.199 -13.301 1.00 85.50 85 GLU A O 1
ATOM 668 N N . ARG A 1 86 ? 8.245 2.607 -11.788 1.00 85.81 86 ARG A N 1
ATOM 669 C CA . ARG A 1 86 ? 9.109 1.592 -11.171 1.00 85.81 86 ARG A CA 1
ATOM 670 C C . ARG A 1 86 ? 8.294 0.582 -10.377 1.00 85.81 86 ARG A C 1
ATOM 672 O O . ARG A 1 86 ? 8.610 -0.604 -10.425 1.00 85.81 86 ARG A O 1
ATOM 679 N N . ALA A 1 87 ? 7.254 1.041 -9.687 1.00 85.50 87 ALA A N 1
ATOM 680 C CA . ALA A 1 87 ? 6.333 0.168 -8.973 1.00 85.50 87 ALA A CA 1
ATOM 681 C C . ALA A 1 87 ? 5.581 -0.758 -9.941 1.00 85.50 87 ALA A C 1
ATOM 683 O O . ALA A 1 87 ? 5.516 -1.965 -9.717 1.00 85.50 87 ALA A O 1
ATOM 684 N N . LEU A 1 88 ? 5.091 -0.218 -11.060 1.00 85.81 88 LEU A N 1
ATOM 685 C CA . LEU A 1 88 ? 4.424 -1.002 -12.100 1.00 85.81 88 LEU A CA 1
ATOM 686 C C . LEU A 1 88 ? 5.356 -2.030 -12.751 1.00 85.81 88 LEU A C 1
ATOM 688 O O . LEU A 1 88 ? 4.927 -3.154 -13.005 1.00 85.81 88 LEU A O 1
ATOM 692 N N . HIS A 1 89 ? 6.619 -1.671 -13.001 1.00 85.19 89 HIS A N 1
ATOM 693 C CA . HIS A 1 89 ? 7.608 -2.610 -13.534 1.00 85.19 89 HIS A CA 1
ATOM 694 C C . HIS A 1 89 ? 7.880 -3.756 -12.555 1.00 85.19 89 HIS A C 1
ATOM 696 O O . HIS A 1 89 ? 7.844 -4.915 -12.953 1.00 85.19 89 HIS A O 1
ATOM 702 N N . PHE A 1 90 ? 8.095 -3.438 -11.275 1.00 83.12 90 PHE A N 1
ATOM 703 C CA . PHE A 1 90 ? 8.366 -4.439 -10.242 1.00 83.12 90 PHE A CA 1
ATOM 704 C C . PHE A 1 90 ? 7.186 -5.403 -10.066 1.00 83.12 90 PHE A C 1
ATOM 706 O O . PHE A 1 90 ? 7.366 -6.617 -10.084 1.00 83.12 90 PHE A O 1
ATOM 713 N N . ALA A 1 91 ? 5.964 -4.868 -9.999 1.00 80.50 91 ALA A N 1
ATOM 714 C CA . ALA A 1 91 ? 4.756 -5.683 -9.914 1.00 80.50 91 ALA A CA 1
ATOM 715 C C . ALA A 1 91 ? 4.554 -6.570 -11.156 1.00 80.50 91 ALA A C 1
ATOM 717 O O . ALA A 1 91 ? 4.135 -7.716 -11.032 1.00 80.50 91 ALA A O 1
ATOM 718 N N . ALA A 1 92 ? 4.890 -6.080 -12.354 1.00 77.50 92 ALA A N 1
ATOM 719 C CA . ALA A 1 92 ? 4.821 -6.880 -13.577 1.00 77.50 92 ALA A CA 1
ATOM 720 C C . ALA A 1 92 ? 5.873 -8.008 -13.629 1.00 77.50 92 ALA A C 1
ATOM 722 O O . ALA A 1 92 ? 5.654 -9.006 -14.317 1.00 77.50 92 ALA A O 1
ATOM 723 N N . GLU A 1 93 ? 7.006 -7.861 -12.933 1.00 76.94 93 GLU A N 1
ATOM 724 C CA . GLU A 1 93 ? 8.036 -8.901 -12.822 1.00 76.94 93 GLU A CA 1
ATOM 725 C C . GLU A 1 93 ? 7.658 -10.004 -11.826 1.00 76.94 93 GLU A C 1
ATOM 727 O O . GLU A 1 93 ? 7.958 -11.163 -12.097 1.00 76.94 93 GLU A O 1
ATOM 732 N N . GLU A 1 94 ? 6.957 -9.685 -10.733 1.00 67.69 94 GLU A N 1
ATOM 733 C CA . GLU A 1 94 ? 6.487 -10.693 -9.764 1.00 67.69 94 GLU A CA 1
ATOM 734 C C . GLU A 1 94 ? 5.349 -11.586 -10.292 1.00 67.69 94 GLU A C 1
ATOM 736 O O . GLU A 1 94 ? 5.128 -12.675 -9.768 1.00 67.69 94 GLU A O 1
ATOM 741 N N . ILE A 1 95 ? 4.629 -11.153 -11.335 1.00 60.09 95 ILE A N 1
ATOM 742 C CA . ILE A 1 95 ? 3.499 -11.898 -11.927 1.00 60.09 95 ILE A CA 1
ATOM 743 C C . ILE A 1 95 ? 3.963 -12.903 -13.014 1.00 60.09 95 ILE A C 1
ATOM 745 O O . ILE A 1 95 ? 3.154 -13.681 -13.525 1.00 60.09 95 ILE A O 1
ATOM 749 N N . LYS A 1 96 ? 5.253 -12.913 -13.384 1.00 50.09 96 LYS A N 1
ATOM 750 C CA . LYS A 1 96 ? 5.836 -13.836 -14.380 1.00 50.09 96 LYS A CA 1
ATOM 751 C C . LYS A 1 96 ? 6.288 -15.167 -13.787 1.00 50.09 96 LYS A C 1
ATOM 753 O O . LYS A 1 96 ? 6.083 -16.181 -14.494 1.00 50.09 96 LYS A O 1
#

pLDDT: mean 77.17, std 13.17, range [46.22, 92.56]